Protein AF-A0A914WBQ2-F1 (afdb_monomer)

Organism: NCBI:txid2011161

Radius of gyration: 19.68 Å; Cα contacts (8 Å, |Δi|>4): 54; chains: 1; bounding box: 52×45×44 Å

Mean predicted aligned error: 9.47 Å

Sequence (102 aa):
MASSDGGRTKPAAPLLNTRQRDLLRKSWQHSYSLGSDSVGARIFKKIFITEPAVARIFGLDRVDVKDLAFNRRFRLHAESFTKALVFIINNVQNREKISQVE

Structure (mmCIF, N/CA/C/O backbone):
data_AF-A0A914WBQ2-F1
#
_entry.id   AF-A0A914WBQ2-F1
#
loop_
_atom_site.group_PDB
_atom_site.id
_atom_site.type_symbol
_atom_site.label_atom_id
_atom_site.label_alt_id
_atom_site.label_comp_id
_atom_site.label_asym_id
_atom_site.label_entity_id
_atom_site.label_seq_id
_atom_site.pdbx_PDB_ins_code
_atom_site.Cartn_x
_atom_site.Cartn_y
_atom_site.Cartn_z
_atom_site.occupancy
_atom_site.B_iso_or_equiv
_atom_site.auth_seq_id
_atom_site.auth_comp_id
_atom_site.auth_asym_id
_atom_site.auth_atom_id
_atom_site.pdbx_PDB_model_num
ATOM 1 N N . MET A 1 1 ? -38.390 -34.276 27.372 1.00 39.56 1 MET A N 1
ATOM 2 C CA . MET A 1 1 ? -37.994 -32.852 27.412 1.00 39.56 1 MET A CA 1
ATOM 3 C C . MET A 1 1 ? -36.477 -32.799 27.334 1.00 39.56 1 MET A C 1
ATOM 5 O O . MET A 1 1 ? -35.828 -33.087 28.326 1.00 39.56 1 MET A O 1
ATOM 9 N N . ALA A 1 2 ? -35.915 -32.568 26.146 1.00 41.16 2 ALA A N 1
ATOM 10 C CA . ALA A 1 2 ? -34.471 -32.424 25.969 1.00 41.16 2 ALA A CA 1
ATOM 11 C C . ALA A 1 2 ? -34.146 -30.927 25.969 1.00 41.16 2 ALA A C 1
ATOM 13 O O . ALA A 1 2 ? -34.539 -30.205 25.054 1.00 41.16 2 ALA A O 1
ATOM 14 N N . SER A 1 3 ? -33.499 -30.459 27.033 1.00 43.97 3 SER A N 1
ATOM 15 C CA . SER A 1 3 ? -32.996 -29.093 2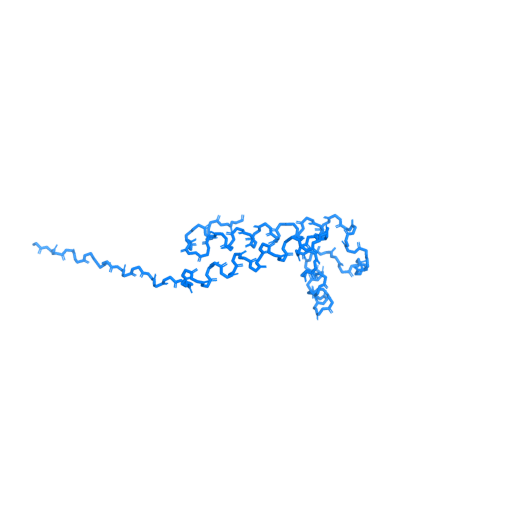7.124 1.00 43.97 3 SER A CA 1
ATOM 16 C C . SER A 1 3 ? -31.828 -28.941 26.156 1.00 43.97 3 SER A C 1
ATOM 18 O O . SER A 1 3 ? -30.760 -29.510 26.366 1.00 43.97 3 SER A O 1
ATOM 20 N N . SER A 1 4 ? -32.056 -28.203 25.072 1.00 48.59 4 SER A N 1
ATOM 21 C CA . SER A 1 4 ? -31.010 -27.771 24.151 1.00 48.59 4 SER A CA 1
ATOM 22 C C . SER A 1 4 ? -30.195 -26.680 24.840 1.00 48.59 4 SER A C 1
ATOM 24 O O . SER A 1 4 ? -30.622 -25.527 24.903 1.00 48.59 4 SER A O 1
ATOM 26 N N . ASP A 1 5 ? -29.042 -27.055 25.389 1.00 50.12 5 ASP A N 1
ATOM 27 C CA . ASP A 1 5 ? -28.058 -26.119 25.922 1.00 50.12 5 ASP A CA 1
ATOM 28 C C . ASP A 1 5 ? -27.421 -25.360 24.751 1.00 50.12 5 ASP A C 1
ATOM 30 O O . ASP A 1 5 ? -26.524 -25.839 24.054 1.00 50.12 5 ASP A O 1
ATOM 34 N N . GLY A 1 6 ? -27.984 -24.189 24.456 1.00 52.19 6 GLY A N 1
ATOM 35 C CA . GLY A 1 6 ? -27.447 -23.248 23.488 1.00 52.19 6 GLY A CA 1
ATOM 36 C C . GLY A 1 6 ? -26.145 -22.669 24.023 1.00 52.19 6 GLY A C 1
ATOM 37 O O . GLY A 1 6 ? -26.150 -21.614 24.659 1.00 52.19 6 GLY A O 1
ATOM 38 N N . GLY A 1 7 ? -25.035 -23.357 23.754 1.00 47.72 7 GLY A N 1
ATOM 39 C CA . GLY A 1 7 ? -23.687 -22.899 24.062 1.00 47.72 7 GLY A CA 1
ATOM 40 C C . GLY A 1 7 ? -23.415 -21.539 23.422 1.00 47.72 7 GLY A C 1
ATOM 41 O O . GLY A 1 7 ? -22.988 -21.449 22.274 1.00 47.72 7 GLY A O 1
ATOM 42 N N . ARG A 1 8 ? -23.657 -20.459 24.173 1.00 54.91 8 ARG A N 1
ATOM 43 C CA . ARG A 1 8 ? -23.198 -19.108 23.839 1.00 54.91 8 ARG A CA 1
ATOM 44 C C . ARG A 1 8 ? -21.674 -19.131 23.819 1.00 54.91 8 ARG A C 1
ATOM 46 O O . ARG A 1 8 ? -21.027 -19.003 24.857 1.00 54.91 8 ARG A O 1
ATOM 53 N N . THR A 1 9 ? -21.092 -19.278 22.635 1.00 57.94 9 THR A N 1
ATOM 54 C CA . THR A 1 9 ? -19.672 -19.012 22.411 1.00 57.94 9 THR A CA 1
ATOM 55 C C . THR A 1 9 ? -19.385 -17.586 22.871 1.00 57.94 9 THR A C 1
ATOM 57 O O . THR A 1 9 ? -19.954 -16.634 22.331 1.00 57.94 9 THR A O 1
ATOM 60 N N . LYS A 1 10 ? -18.548 -17.429 23.907 1.00 57.91 10 LYS A N 1
ATOM 61 C CA . LYS A 1 10 ? -18.090 -16.110 24.365 1.00 57.91 10 LYS A CA 1
ATOM 62 C C . LYS A 1 10 ? -17.551 -15.335 23.156 1.00 57.91 10 LYS A C 1
ATOM 64 O O . LYS A 1 10 ? -16.737 -15.901 22.423 1.00 57.91 10 LYS A O 1
ATOM 69 N N . PRO A 1 11 ? -17.964 -14.073 22.939 1.00 61.84 11 PRO A N 1
ATOM 70 C CA . PRO A 1 11 ? -17.390 -13.270 21.872 1.00 61.84 11 PRO A CA 1
ATOM 71 C C . PRO A 1 11 ? -15.880 -13.192 22.093 1.00 61.84 11 PRO A C 1
ATOM 73 O O . PRO A 1 11 ? -15.421 -12.898 23.201 1.00 61.84 11 PRO A O 1
ATOM 76 N N . ALA A 1 12 ? -15.116 -13.537 21.056 1.00 68.62 12 ALA A N 1
ATOM 77 C CA . ALA A 1 12 ? -13.664 -13.522 21.110 1.00 68.62 12 ALA A CA 1
ATOM 78 C C . ALA A 1 12 ? -13.183 -12.145 21.580 1.00 68.62 12 ALA A C 1
ATOM 80 O O . ALA A 1 12 ? -13.719 -11.115 21.162 1.00 68.62 12 ALA A O 1
ATOM 81 N N . ALA A 1 13 ? -12.177 -12.131 22.458 1.00 71.50 13 ALA A N 1
ATOM 82 C CA . ALA A 1 13 ? -11.600 -10.883 22.929 1.00 71.50 13 ALA A CA 1
ATOM 83 C C . ALA A 1 13 ? -11.163 -10.020 21.726 1.00 71.50 13 ALA A C 1
ATOM 85 O O . ALA A 1 13 ? -10.636 -10.557 20.742 1.00 71.50 13 ALA A O 1
ATOM 86 N N . PRO A 1 14 ? -11.392 -8.697 21.777 1.00 73.06 14 PRO A N 1
ATOM 87 C CA . PRO A 1 14 ? -11.037 -7.809 20.681 1.00 73.06 14 PRO A CA 1
ATOM 88 C C . PRO A 1 14 ? -9.538 -7.908 20.383 1.00 73.06 14 PRO A C 1
ATOM 90 O O . PRO A 1 14 ? -8.714 -7.855 21.293 1.00 73.06 14 PRO A O 1
ATOM 93 N N . LEU A 1 15 ? -9.187 -8.026 19.096 1.00 79.75 15 LEU A N 1
ATOM 94 C CA . LEU A 1 15 ? -7.799 -8.210 18.642 1.00 79.75 15 LEU A CA 1
ATOM 95 C C . LEU A 1 15 ? -6.884 -7.060 19.094 1.00 79.75 15 LEU A C 1
ATOM 97 O O . LEU A 1 15 ? -5.711 -7.267 19.378 1.00 79.75 15 LEU A O 1
ATOM 101 N N . LEU A 1 16 ? -7.441 -5.848 19.148 1.00 86.69 16 LEU A N 1
ATOM 102 C CA . LEU A 1 16 ? -6.773 -4.631 19.606 1.00 86.69 16 LEU A CA 1
ATOM 103 C C . LEU A 1 16 ? -7.670 -3.886 20.597 1.00 86.69 16 LEU A C 1
ATOM 105 O O . LEU A 1 16 ? -8.877 -3.754 20.369 1.00 86.69 16 LEU A O 1
ATOM 109 N N . ASN A 1 17 ? -7.087 -3.313 21.646 1.00 89.50 17 ASN A N 1
ATOM 110 C CA . ASN A 1 17 ? -7.810 -2.383 22.512 1.00 89.50 17 ASN A CA 1
ATOM 111 C C . ASN A 1 17 ? -8.022 -1.016 21.822 1.00 89.50 17 ASN A C 1
ATOM 113 O O . ASN A 1 17 ? -7.471 -0.735 20.752 1.00 89.50 17 ASN A O 1
ATOM 117 N N . THR A 1 18 ? -8.839 -0.148 22.427 1.00 87.75 18 THR A N 1
ATOM 118 C CA . THR A 1 18 ? -9.180 1.173 21.866 1.00 87.75 18 THR A CA 1
ATOM 119 C C . THR A 1 18 ? -7.939 2.028 21.601 1.00 87.75 18 THR A C 1
ATOM 121 O O . THR A 1 18 ? -7.791 2.570 20.509 1.00 87.75 18 THR A O 1
ATOM 124 N N . ARG A 1 19 ? -6.993 2.071 22.550 1.00 91.38 19 ARG A N 1
ATOM 125 C CA . ARG A 1 19 ? -5.756 2.856 22.422 1.00 91.38 19 ARG A CA 1
ATOM 126 C C . ARG A 1 19 ? -4.889 2.377 21.257 1.00 91.38 19 ARG A C 1
ATOM 128 O O . ARG A 1 19 ? -4.377 3.197 20.501 1.00 91.38 19 ARG A O 1
ATOM 135 N N . GLN A 1 20 ? -4.732 1.064 21.096 1.00 91.50 20 GLN A N 1
ATOM 136 C CA . GLN A 1 20 ? -3.971 0.468 19.995 1.00 91.50 20 GLN A CA 1
ATOM 137 C C . GLN A 1 20 ? -4.604 0.782 18.638 1.00 91.50 20 GLN A C 1
ATOM 139 O O . GLN A 1 20 ? -3.896 1.085 17.682 1.00 91.50 20 GLN A O 1
ATOM 144 N N . ARG A 1 21 ? -5.937 0.764 18.559 1.00 88.62 21 ARG A N 1
ATOM 145 C CA . ARG A 1 21 ? -6.679 1.107 17.341 1.00 88.62 21 ARG A CA 1
ATOM 146 C C . ARG A 1 21 ? -6.511 2.571 16.962 1.00 88.62 21 ARG A C 1
ATOM 148 O O . ARG A 1 21 ? -6.275 2.882 15.797 1.00 88.62 21 ARG A O 1
ATOM 155 N N . ASP A 1 22 ? -6.609 3.460 17.943 1.00 89.81 22 ASP A N 1
ATOM 156 C CA . ASP A 1 22 ? -6.399 4.886 17.718 1.00 89.81 22 ASP A CA 1
ATOM 157 C C . ASP A 1 22 ? -4.975 5.179 17.266 1.00 89.81 22 ASP A C 1
ATOM 159 O O . ASP A 1 22 ? -4.784 5.968 16.341 1.00 89.81 22 ASP A O 1
ATOM 163 N N . LEU A 1 23 ? -3.990 4.512 17.870 1.00 92.56 23 LEU A N 1
ATOM 164 C CA . LEU A 1 23 ? -2.598 4.622 17.458 1.00 92.56 23 LEU A CA 1
ATOM 165 C C . LEU A 1 23 ? -2.409 4.122 16.021 1.00 92.56 23 LEU A C 1
ATOM 167 O O . LEU A 1 23 ? -1.881 4.864 15.201 1.00 92.56 23 LEU A O 1
ATOM 171 N N . LEU A 1 24 ? -2.928 2.936 15.684 1.00 90.94 24 LEU A N 1
ATOM 172 C CA . LEU A 1 24 ? -2.856 2.375 14.331 1.00 90.94 24 LEU A CA 1
ATOM 173 C C . LEU A 1 24 ? -3.453 3.328 13.286 1.00 90.94 24 LEU A C 1
ATOM 175 O O . LEU A 1 24 ? -2.817 3.622 12.274 1.00 90.94 24 LEU A O 1
ATOM 179 N N . ARG A 1 25 ? -4.653 3.858 13.552 1.00 88.12 25 ARG A N 1
ATOM 180 C CA . ARG A 1 25 ? -5.339 4.800 12.660 1.00 88.12 25 ARG A CA 1
ATOM 181 C C . ARG A 1 25 ? -4.544 6.091 12.475 1.00 88.12 25 ARG A C 1
ATOM 183 O O . ARG A 1 25 ? -4.364 6.525 11.341 1.00 88.12 25 ARG A O 1
ATOM 190 N N . LYS A 1 26 ? -4.048 6.689 13.563 1.00 89.88 26 LYS A N 1
ATOM 191 C CA . LYS A 1 26 ? -3.261 7.932 13.512 1.00 89.88 26 LYS A CA 1
ATOM 192 C C . LYS A 1 26 ? -1.935 7.732 12.777 1.00 89.88 26 LYS A C 1
ATOM 194 O O . LYS A 1 26 ? -1.595 8.534 11.913 1.00 89.88 26 LYS A O 1
ATOM 199 N N . SER A 1 27 ? -1.218 6.645 13.064 1.00 89.06 27 SER A N 1
ATOM 200 C CA . SER A 1 27 ? 0.034 6.296 12.381 1.00 89.06 27 SER A CA 1
ATOM 201 C C . SER A 1 27 ? -0.179 6.074 10.884 1.00 89.06 27 SER A C 1
ATOM 203 O O . SER A 1 27 ? 0.627 6.529 10.068 1.00 89.06 27 SER A O 1
ATOM 205 N N . TRP A 1 28 ? -1.284 5.424 10.510 1.00 86.31 28 TRP A N 1
ATOM 206 C CA . TRP A 1 28 ? -1.636 5.221 9.110 1.00 86.31 28 TRP A CA 1
ATOM 207 C C . TRP A 1 28 ? -1.993 6.529 8.400 1.00 86.31 28 TRP A C 1
ATOM 209 O O . TRP A 1 28 ? -1.448 6.812 7.336 1.00 86.31 28 TRP A O 1
ATOM 219 N N . GLN A 1 29 ? -2.841 7.364 9.007 1.00 85.00 29 GLN A N 1
ATOM 220 C CA . GLN A 1 29 ? -3.196 8.681 8.466 1.00 85.00 29 GLN A CA 1
ATOM 221 C C . GLN A 1 29 ? -1.962 9.562 8.258 1.00 85.00 29 GLN A C 1
ATOM 223 O O . GLN A 1 29 ? -1.813 10.166 7.199 1.00 85.00 29 GLN A O 1
ATOM 228 N N . HIS A 1 30 ? -1.046 9.577 9.228 1.00 84.31 30 HIS A N 1
ATOM 229 C CA . HIS A 1 30 ? 0.208 10.313 9.109 1.00 84.31 30 HIS A CA 1
ATOM 230 C C . HIS A 1 30 ? 1.059 9.791 7.941 1.00 84.31 30 HIS A C 1
ATOM 232 O O . HIS A 1 30 ? 1.512 10.571 7.106 1.00 84.31 30 HIS A O 1
ATOM 238 N N . SER A 1 31 ? 1.190 8.468 7.812 1.00 77.94 31 SER A N 1
ATOM 239 C CA . SER A 1 31 ? 1.921 7.835 6.706 1.00 77.94 31 SER A CA 1
ATOM 240 C C . SER A 1 31 ? 1.314 8.155 5.338 1.00 77.94 31 SER A C 1
ATOM 242 O O . SER A 1 31 ? 2.049 8.332 4.369 1.00 77.94 31 SER A O 1
ATOM 244 N N . TYR A 1 32 ? -0.015 8.260 5.267 1.00 75.44 32 TYR A N 1
ATOM 245 C CA . TYR A 1 32 ? -0.751 8.607 4.053 1.00 75.44 32 TYR A CA 1
ATOM 246 C C . TYR A 1 32 ? -0.605 10.092 3.680 1.00 75.44 32 TYR A C 1
ATOM 248 O O . TYR A 1 32 ? -0.525 10.421 2.503 1.00 75.44 32 TYR A O 1
ATOM 256 N N . SER A 1 33 ? -0.518 10.991 4.668 1.00 73.81 33 SER A N 1
ATOM 257 C CA . SER A 1 33 ? -0.347 12.437 4.438 1.00 73.81 33 SER A CA 1
ATOM 258 C C . SER A 1 33 ? 1.046 12.854 3.942 1.00 73.81 33 SER A C 1
ATOM 260 O O . SER A 1 33 ? 1.213 13.976 3.478 1.00 73.81 33 SER A O 1
ATOM 262 N N . LEU A 1 34 ? 2.047 11.971 4.031 1.00 63.97 34 LEU A N 1
ATOM 263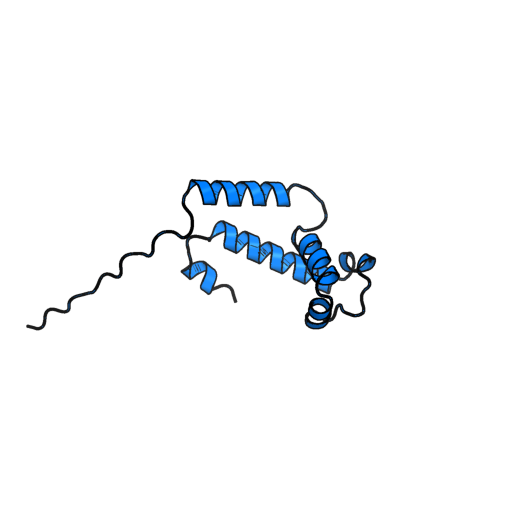 C CA . LEU A 1 34 ? 3.464 12.293 3.817 1.00 63.97 34 LEU A CA 1
ATOM 264 C C . LEU A 1 34 ? 3.959 12.215 2.353 1.00 63.97 34 LEU A C 1
ATOM 266 O O . LEU A 1 34 ? 5.172 12.240 2.144 1.00 63.97 34 LEU A O 1
ATOM 270 N N . GLY A 1 35 ? 3.099 12.144 1.326 1.00 57.31 35 GLY A N 1
ATOM 271 C CA . GLY A 1 35 ? 3.573 12.401 -0.048 1.00 57.31 35 GLY A CA 1
ATOM 272 C C . GLY A 1 35 ? 2.767 11.844 -1.225 1.00 57.31 35 GLY A C 1
ATOM 273 O O . GLY A 1 35 ? 1.818 11.085 -1.059 1.00 57.31 35 GLY A O 1
ATOM 274 N N . SER A 1 36 ? 3.206 12.253 -2.425 1.00 49.53 36 SER A N 1
ATOM 275 C CA . SER A 1 36 ? 2.590 12.055 -3.752 1.00 49.53 36 SER A CA 1
ATOM 276 C C . SER A 1 36 ? 2.650 10.628 -4.306 1.00 49.53 36 SER A C 1
ATOM 278 O O . SER A 1 36 ? 1.828 10.262 -5.144 1.00 49.53 36 SER A O 1
ATOM 280 N N . ASP A 1 37 ? 3.607 9.822 -3.844 1.00 60.41 37 ASP A N 1
ATOM 281 C CA . ASP A 1 37 ? 3.689 8.395 -4.154 1.00 60.41 37 ASP A CA 1
ATOM 282 C C . ASP A 1 37 ? 2.810 7.623 -3.167 1.00 60.41 37 ASP A C 1
ATOM 284 O O . ASP A 1 37 ? 2.994 7.730 -1.952 1.00 60.41 37 ASP A O 1
ATOM 288 N N . SER A 1 38 ? 1.882 6.803 -3.675 1.00 70.12 38 SER A N 1
ATOM 289 C CA . SER A 1 38 ? 1.049 5.957 -2.812 1.00 70.12 38 SER A CA 1
ATOM 290 C C . SER A 1 38 ? 1.925 5.152 -1.841 1.00 70.12 38 SER A C 1
ATOM 292 O O . SER A 1 38 ? 2.959 4.596 -2.220 1.00 70.12 38 SER A O 1
ATOM 294 N N . VAL A 1 39 ? 1.526 5.067 -0.567 1.00 80.00 39 VAL A N 1
ATOM 295 C CA . VAL A 1 39 ? 2.237 4.260 0.446 1.00 80.00 39 VAL A CA 1
ATOM 296 C C . VAL A 1 39 ? 2.457 2.825 -0.057 1.00 80.00 39 VAL A C 1
ATOM 298 O O . VAL A 1 39 ? 3.534 2.261 0.143 1.00 80.00 39 VAL A O 1
ATOM 301 N N . GLY A 1 40 ? 1.493 2.273 -0.805 1.00 80.00 40 GLY A N 1
ATOM 302 C CA . GLY A 1 40 ? 1.632 1.002 -1.512 1.00 80.00 40 GLY A CA 1
ATOM 303 C C . GLY A 1 40 ? 2.825 0.958 -2.467 1.00 80.00 40 GLY A C 1
ATOM 304 O O . GLY A 1 40 ? 3.594 0.006 -2.411 1.00 80.00 40 GLY A O 1
ATOM 305 N N . ALA A 1 41 ? 3.063 1.990 -3.281 1.00 82.62 41 ALA A N 1
ATOM 306 C CA . ALA A 1 41 ? 4.206 2.027 -4.195 1.00 82.62 41 ALA A CA 1
ATOM 307 C C . ALA A 1 41 ? 5.545 1.957 -3.445 1.00 82.62 41 ALA A C 1
ATOM 309 O O . ALA A 1 41 ? 6.464 1.258 -3.869 1.00 82.62 41 ALA A O 1
ATOM 310 N N . ARG A 1 42 ? 5.658 2.632 -2.295 1.00 85.31 42 ARG A N 1
ATOM 311 C CA . ARG A 1 42 ? 6.866 2.568 -1.454 1.00 85.31 42 ARG A CA 1
ATOM 312 C C . ARG A 1 42 ? 7.074 1.174 -0.863 1.00 85.31 42 ARG A C 1
ATOM 314 O O . ARG A 1 42 ? 8.208 0.701 -0.818 1.00 85.31 42 ARG A O 1
ATOM 321 N N . ILE A 1 43 ? 5.995 0.524 -0.427 1.00 86.12 43 ILE A N 1
ATOM 322 C CA . ILE A 1 43 ? 6.029 -0.842 0.1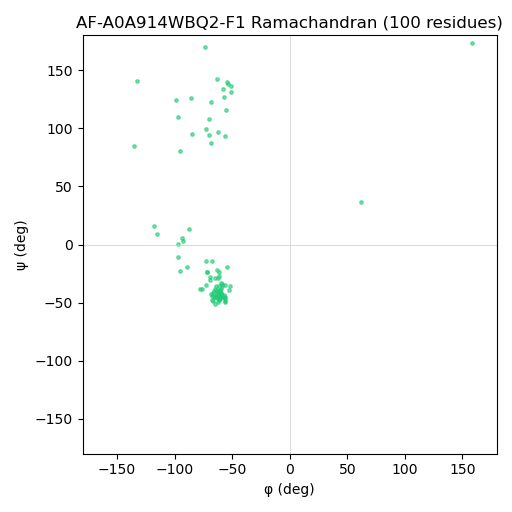08 1.00 86.12 43 ILE A CA 1
ATOM 323 C C . ILE A 1 43 ? 6.444 -1.828 -0.987 1.00 86.12 43 ILE A C 1
ATOM 325 O O . ILE A 1 43 ? 7.414 -2.556 -0.805 1.00 86.12 43 ILE A O 1
ATOM 329 N N . PHE A 1 44 ? 5.787 -1.796 -2.148 1.00 85.31 44 PHE A N 1
ATOM 330 C CA . PHE A 1 44 ? 6.112 -2.683 -3.264 1.00 85.31 44 PHE A CA 1
ATOM 331 C C . PHE A 1 44 ? 7.538 -2.482 -3.784 1.00 85.31 44 PHE A C 1
ATOM 333 O O . PHE A 1 44 ? 8.224 -3.470 -4.021 1.00 85.31 44 PHE A O 1
ATOM 340 N N . LYS A 1 45 ? 8.028 -1.235 -3.891 1.00 85.56 45 LYS A N 1
ATOM 341 C CA . LYS A 1 45 ? 9.438 -0.967 -4.240 1.00 85.56 45 LYS A CA 1
ATOM 342 C C . LYS A 1 45 ? 10.391 -1.668 -3.268 1.00 85.56 45 LYS A C 1
ATOM 344 O O . LYS A 1 45 ? 11.317 -2.336 -3.710 1.00 85.56 45 LYS A O 1
ATOM 349 N N . LYS A 1 46 ? 10.152 -1.561 -1.954 1.00 88.00 46 LYS A N 1
ATOM 350 C CA . LYS A 1 46 ? 10.973 -2.252 -0.945 1.00 88.00 46 LYS A CA 1
ATOM 351 C C . LYS A 1 46 ? 10.893 -3.772 -1.080 1.00 88.00 46 LYS A C 1
ATOM 353 O O . LYS A 1 46 ? 11.931 -4.418 -1.057 1.00 88.00 46 LYS A O 1
ATOM 358 N N . ILE A 1 47 ? 9.693 -4.325 -1.271 1.00 88.19 47 ILE A N 1
ATOM 359 C CA . ILE A 1 47 ? 9.503 -5.770 -1.460 1.00 88.19 47 ILE A CA 1
ATOM 360 C C . ILE A 1 47 ? 10.264 -6.255 -2.693 1.00 88.19 47 ILE A C 1
ATOM 362 O O . ILE A 1 47 ? 10.960 -7.250 -2.595 1.00 88.19 47 ILE A O 1
ATOM 366 N N . PHE A 1 48 ? 10.189 -5.554 -3.825 1.00 87.19 48 PHE A N 1
ATOM 367 C CA . PHE A 1 48 ? 10.857 -5.990 -5.057 1.00 87.19 48 PHE A CA 1
ATOM 368 C C . PHE A 1 48 ? 12.382 -5.894 -4.973 1.00 87.19 48 PHE A C 1
ATOM 370 O O . PHE A 1 48 ? 13.069 -6.699 -5.590 1.00 87.19 48 PHE A O 1
ATOM 377 N N . ILE A 1 49 ? 12.912 -4.934 -4.205 1.00 86.00 49 ILE A N 1
ATOM 378 C CA . ILE A 1 49 ? 14.353 -4.838 -3.930 1.00 86.00 49 ILE A CA 1
ATOM 379 C C . ILE A 1 49 ? 14.812 -6.007 -3.048 1.00 86.00 49 ILE A C 1
ATOM 381 O O . ILE A 1 49 ? 15.874 -6.571 -3.290 1.00 86.00 49 ILE A O 1
ATOM 385 N N . THR A 1 50 ? 14.037 -6.359 -2.018 1.00 89.94 50 THR A N 1
ATOM 386 C CA . THR A 1 50 ? 14.398 -7.425 -1.071 1.00 89.94 50 THR A CA 1
ATOM 387 C C . THR A 1 50 ? 14.145 -8.824 -1.630 1.00 89.94 50 THR A C 1
ATOM 389 O O . THR A 1 50 ? 14.946 -9.719 -1.398 1.00 89.94 50 THR A O 1
ATOM 392 N N . GLU A 1 51 ? 13.053 -9.006 -2.367 1.00 90.19 51 GLU A N 1
ATOM 393 C CA . GLU A 1 51 ? 12.619 -10.275 -2.944 1.00 90.19 51 GLU A CA 1
ATOM 394 C C . GLU A 1 51 ? 12.181 -10.076 -4.410 1.00 90.19 51 GLU A C 1
ATOM 396 O O . GLU A 1 51 ? 10.992 -9.894 -4.711 1.00 90.19 51 GLU A O 1
ATOM 401 N N . PRO A 1 52 ? 13.133 -10.111 -5.361 1.00 86.00 52 PRO A N 1
ATOM 402 C CA . PRO A 1 52 ? 12.846 -9.918 -6.781 1.00 86.00 52 PRO A CA 1
ATOM 403 C C . PRO A 1 52 ? 11.901 -10.970 -7.373 1.00 86.00 52 PRO A C 1
ATOM 405 O O . PRO A 1 52 ? 11.219 -10.689 -8.362 1.00 86.00 52 PRO A O 1
ATOM 408 N N . ALA A 1 53 ? 11.801 -12.171 -6.785 1.00 88.88 53 ALA A N 1
ATOM 409 C CA . ALA A 1 53 ? 10.881 -13.198 -7.274 1.00 88.88 53 ALA A CA 1
ATOM 410 C C . ALA A 1 53 ? 9.414 -12.744 -7.197 1.00 88.88 53 ALA A C 1
ATOM 412 O O . ALA A 1 53 ? 8.607 -13.126 -8.046 1.00 88.88 53 ALA A O 1
ATOM 413 N N . VAL A 1 54 ? 9.073 -11.865 -6.248 1.00 87.44 54 VAL A N 1
ATOM 414 C CA . VAL A 1 54 ? 7.725 -11.292 -6.140 1.00 87.44 54 VAL A CA 1
ATOM 415 C C . VAL A 1 54 ? 7.391 -10.444 -7.370 1.00 87.44 54 VAL A C 1
ATOM 417 O O . VAL A 1 54 ? 6.261 -10.499 -7.851 1.00 87.44 54 VAL A O 1
ATOM 420 N N . ALA A 1 55 ? 8.358 -9.729 -7.957 1.00 85.88 55 ALA A N 1
ATOM 421 C CA . ALA A 1 55 ? 8.122 -8.961 -9.182 1.00 85.88 55 ALA A CA 1
ATOM 422 C C . ALA A 1 55 ? 7.667 -9.863 -10.343 1.00 85.88 55 ALA A C 1
ATOM 424 O O . ALA A 1 55 ? 6.821 -9.459 -11.142 1.00 85.88 55 ALA A O 1
ATOM 425 N N . ARG A 1 56 ? 8.148 -11.114 -10.396 1.00 88.69 56 ARG A N 1
ATOM 426 C CA . ARG A 1 56 ? 7.729 -12.108 -11.395 1.00 88.69 56 ARG A CA 1
ATOM 427 C C . ARG A 1 56 ? 6.259 -12.499 -11.249 1.00 88.69 56 ARG A C 1
ATOM 429 O O . ARG A 1 56 ? 5.578 -12.622 -12.260 1.00 88.69 56 ARG A O 1
ATOM 436 N N . ILE A 1 57 ? 5.757 -12.625 -10.018 1.00 88.19 57 ILE A N 1
ATOM 437 C CA . ILE A 1 57 ? 4.343 -12.944 -9.735 1.00 88.19 57 ILE A CA 1
ATOM 438 C C . ILE A 1 57 ? 3.418 -11.881 -10.345 1.00 88.19 57 ILE A C 1
ATOM 440 O O . ILE A 1 57 ? 2.356 -12.201 -10.871 1.00 88.19 57 ILE A O 1
ATOM 444 N N . PHE A 1 58 ? 3.853 -10.620 -10.337 1.00 84.50 58 PHE A N 1
ATOM 445 C CA . PHE A 1 58 ? 3.103 -9.494 -10.897 1.00 84.50 58 PHE A CA 1
ATOM 446 C C . PHE A 1 58 ? 3.454 -9.176 -12.363 1.00 84.50 58 PHE A C 1
ATOM 448 O O . PHE A 1 58 ? 2.938 -8.205 -12.921 1.00 84.50 58 PHE A O 1
ATOM 455 N N . GLY A 1 59 ? 4.326 -9.964 -13.006 1.00 86.69 59 GLY A N 1
ATOM 456 C CA . GLY A 1 59 ? 4.791 -9.717 -14.377 1.00 86.69 59 GLY A CA 1
ATOM 457 C C . GLY A 1 59 ? 5.539 -8.387 -14.538 1.00 86.69 59 GLY A C 1
ATOM 458 O O . GLY A 1 59 ? 5.356 -7.687 -15.538 1.00 86.69 59 GLY A O 1
ATOM 459 N N . LEU A 1 60 ? 6.310 -8.007 -13.516 1.00 86.69 60 LEU A N 1
ATOM 460 C CA . LEU A 1 60 ? 7.106 -6.777 -13.418 1.00 86.69 60 LEU A CA 1
ATOM 461 C C . LEU A 1 60 ? 8.617 -7.061 -13.353 1.00 86.69 60 LEU A C 1
ATOM 463 O O . LEU A 1 60 ? 9.403 -6.148 -13.136 1.00 86.69 60 LEU A O 1
ATOM 467 N N . ASP A 1 61 ? 9.029 -8.307 -13.574 1.00 84.25 61 ASP A N 1
ATOM 468 C CA . ASP A 1 61 ? 10.418 -8.784 -13.548 1.00 84.25 61 ASP A CA 1
ATOM 469 C C . ASP A 1 61 ? 11.321 -8.143 -14.613 1.00 84.25 61 ASP A C 1
ATOM 471 O O . ASP A 1 61 ? 12.537 -8.106 -14.453 1.00 84.25 61 ASP A O 1
ATOM 475 N N . ARG A 1 62 ? 10.731 -7.616 -15.691 1.00 85.94 62 ARG A N 1
ATOM 476 C CA . ARG A 1 62 ? 11.448 -6.912 -16.770 1.00 85.94 62 ARG A CA 1
ATOM 477 C C . ARG A 1 62 ? 11.436 -5.389 -16.635 1.00 85.94 62 ARG A C 1
ATOM 479 O O . ARG A 1 62 ? 11.932 -4.702 -17.524 1.00 85.94 62 ARG A O 1
ATOM 486 N N . VAL A 1 63 ? 10.818 -4.852 -15.584 1.00 84.06 63 VAL A N 1
ATOM 487 C CA . VAL A 1 63 ? 10.703 -3.407 -15.361 1.00 84.06 63 VAL A CA 1
ATOM 488 C C . VAL A 1 63 ? 11.780 -2.985 -14.373 1.00 84.06 63 VAL A C 1
ATOM 490 O O . VAL A 1 63 ? 11.846 -3.515 -13.267 1.00 84.06 63 VAL A O 1
ATOM 493 N N . ASP A 1 64 ? 12.606 -2.015 -14.758 1.00 85.12 64 ASP A N 1
ATOM 494 C CA . ASP A 1 64 ? 13.601 -1.448 -13.850 1.00 85.12 64 ASP A CA 1
ATOM 495 C C . ASP A 1 64 ? 12.899 -0.761 -12.663 1.00 85.12 64 ASP A C 1
ATOM 497 O O . ASP A 1 64 ? 11.851 -0.123 -12.808 1.00 85.12 64 ASP A O 1
ATOM 501 N N . VAL A 1 65 ? 13.480 -0.873 -11.469 1.00 81.44 65 VAL A N 1
ATOM 502 C CA . VAL A 1 65 ? 12.933 -0.335 -10.217 1.00 81.44 65 VAL A CA 1
ATOM 503 C C . VAL A 1 65 ? 12.673 1.169 -10.318 1.00 81.44 65 VAL A C 1
ATOM 505 O O . VAL A 1 65 ? 11.680 1.665 -9.773 1.00 81.44 65 VAL A O 1
ATOM 508 N N . LYS A 1 66 ? 13.529 1.891 -11.051 1.00 83.25 66 LYS A N 1
ATOM 509 C CA . LYS A 1 66 ? 13.376 3.333 -11.303 1.00 83.25 66 LYS A CA 1
ATOM 510 C C . LYS A 1 66 ? 12.125 3.664 -12.129 1.00 83.25 66 LYS A C 1
ATOM 512 O O . LYS A 1 66 ? 11.518 4.711 -11.918 1.00 83.25 66 LYS A O 1
ATOM 517 N N . ASP A 1 67 ? 11.693 2.735 -12.980 1.00 86.44 67 ASP A N 1
ATOM 518 C CA . ASP A 1 67 ? 10.579 2.910 -13.914 1.00 86.44 67 ASP A CA 1
ATOM 519 C C . ASP A 1 67 ? 9.253 2.338 -13.382 1.00 86.44 67 ASP A C 1
ATOM 521 O O . ASP A 1 67 ? 8.180 2.625 -13.923 1.00 86.44 67 ASP A O 1
ATOM 525 N N . LEU A 1 68 ? 9.285 1.577 -12.278 1.00 84.56 68 LEU A N 1
ATOM 526 C CA . LEU A 1 68 ? 8.098 0.967 -11.662 1.00 84.56 68 LEU A CA 1
ATOM 527 C C . LEU A 1 68 ? 6.984 1.980 -11.379 1.00 84.56 68 LEU A C 1
ATOM 529 O O . LEU A 1 68 ? 5.815 1.681 -11.607 1.00 84.56 68 LEU A O 1
ATOM 533 N N . ALA A 1 69 ? 7.329 3.190 -10.931 1.00 82.00 69 AL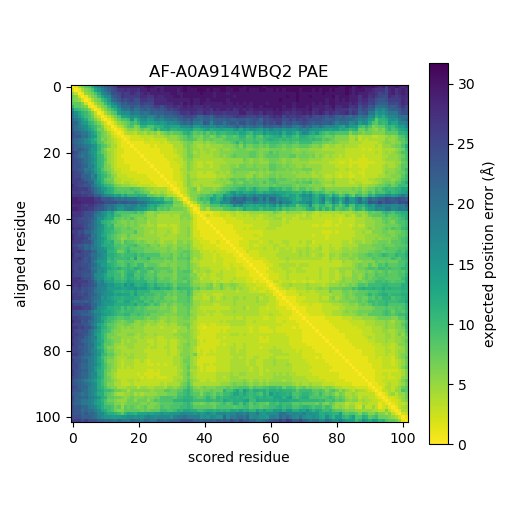A A N 1
ATOM 534 C CA . ALA A 1 69 ? 6.345 4.233 -10.625 1.00 82.00 69 ALA A CA 1
ATOM 535 C C . ALA A 1 69 ? 5.516 4.662 -11.854 1.00 82.00 69 ALA A C 1
ATOM 537 O O . ALA A 1 69 ? 4.361 5.080 -11.722 1.00 82.00 69 ALA A O 1
ATOM 538 N N . PHE A 1 70 ? 6.074 4.523 -13.059 1.00 84.69 70 PHE A N 1
ATOM 539 C CA . PHE A 1 70 ? 5.394 4.846 -14.312 1.00 84.69 70 PHE A CA 1
ATOM 540 C C . PHE A 1 70 ? 4.619 3.654 -14.880 1.00 84.69 70 PHE A C 1
ATOM 542 O O . PHE A 1 70 ? 3.689 3.839 -15.669 1.00 84.69 70 PHE A O 1
ATOM 549 N N . ASN A 1 71 ? 4.942 2.434 -14.446 1.00 88.25 71 ASN A N 1
ATOM 550 C CA . ASN A 1 71 ? 4.267 1.231 -14.899 1.00 88.25 71 ASN A CA 1
ATOM 551 C C . ASN A 1 71 ? 2.811 1.182 -14.398 1.00 88.25 71 ASN 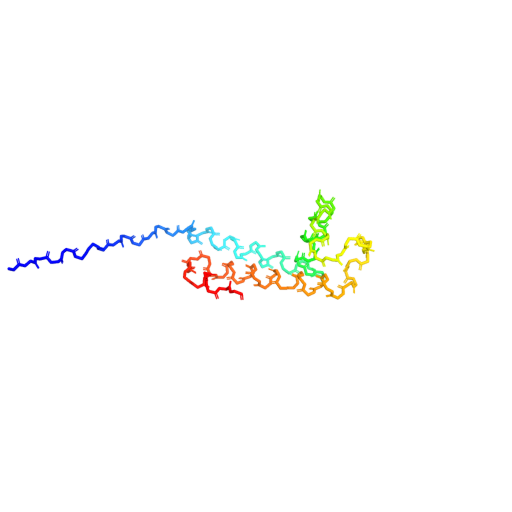A C 1
ATOM 553 O O . ASN A 1 71 ? 2.524 1.184 -13.200 1.00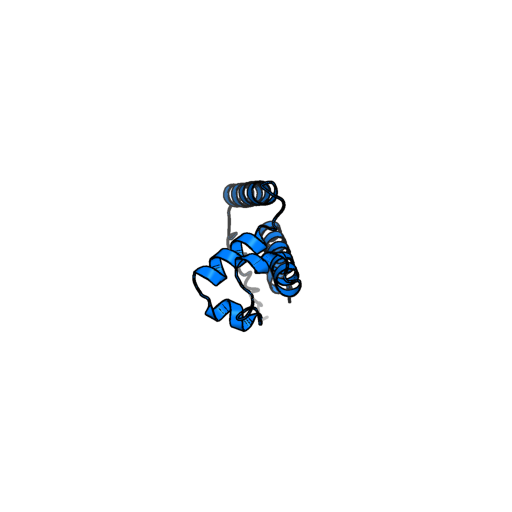 88.25 71 ASN A O 1
ATOM 557 N N . ARG A 1 72 ? 1.859 1.087 -15.334 1.00 87.75 72 ARG A N 1
ATOM 558 C CA . ARG A 1 72 ? 0.422 1.071 -15.019 1.00 87.75 72 ARG A CA 1
ATOM 559 C C . ARG A 1 72 ? 0.016 -0.104 -14.124 1.00 87.75 72 ARG A C 1
ATOM 561 O O . ARG A 1 72 ? -0.780 0.104 -13.214 1.00 87.75 72 ARG A O 1
ATOM 568 N N . ARG A 1 73 ? 0.540 -1.313 -14.364 1.00 86.69 73 ARG A N 1
ATOM 569 C CA . ARG A 1 73 ? 0.205 -2.503 -13.556 1.00 86.69 73 ARG A CA 1
ATOM 570 C C . ARG A 1 73 ? 0.689 -2.322 -12.125 1.00 86.69 73 ARG A C 1
ATOM 572 O O . ARG A 1 73 ? -0.079 -2.533 -11.193 1.00 86.69 73 ARG A O 1
ATOM 579 N N . PHE A 1 74 ? 1.917 -1.834 -11.965 1.00 87.38 74 PHE A N 1
ATOM 580 C CA . PHE A 1 74 ? 2.470 -1.511 -10.655 1.00 87.38 74 PHE A CA 1
ATOM 581 C C . PHE A 1 74 ? 1.593 -0.509 -9.895 1.00 87.38 74 PHE A C 1
ATOM 583 O O . PHE A 1 74 ? 1.224 -0.770 -8.753 1.00 87.38 74 PHE A O 1
ATOM 590 N N . ARG A 1 75 ? 1.195 0.603 -10.533 1.00 86.44 75 ARG A N 1
ATOM 591 C CA . ARG A 1 75 ? 0.323 1.603 -9.893 1.00 86.44 75 ARG A CA 1
ATOM 592 C C . ARG A 1 75 ? -1.023 1.022 -9.463 1.00 86.44 75 ARG A C 1
ATOM 594 O O . ARG A 1 75 ? -1.445 1.279 -8.341 1.00 86.44 75 ARG A O 1
ATOM 601 N N . LEU A 1 76 ? -1.660 0.215 -10.313 1.00 87.44 76 LEU A N 1
ATOM 602 C CA . LEU A 1 76 ? -2.943 -0.424 -9.997 1.00 87.44 76 LEU A CA 1
ATOM 603 C C . LEU A 1 76 ? -2.828 -1.396 -8.814 1.00 87.44 76 LEU A C 1
ATOM 605 O O . LEU A 1 76 ? -3.682 -1.384 -7.926 1.00 87.44 76 LEU A O 1
ATOM 609 N N . HIS A 1 77 ? -1.766 -2.204 -8.760 1.00 87.38 77 HIS A N 1
ATOM 610 C CA . HIS A 1 77 ? -1.527 -3.105 -7.629 1.00 87.38 77 HIS A CA 1
ATOM 611 C C . HIS A 1 77 ? -1.206 -2.341 -6.343 1.00 87.38 77 HIS A C 1
ATOM 613 O O . HIS A 1 77 ? -1.779 -2.639 -5.297 1.00 87.38 77 HIS A O 1
ATOM 619 N N . ALA A 1 78 ? -0.353 -1.318 -6.421 1.00 86.69 78 ALA A N 1
ATOM 620 C CA . ALA A 1 78 ? -0.026 -0.459 -5.289 1.00 86.69 78 ALA A CA 1
ATOM 621 C C . ALA A 1 78 ? -1.271 0.247 -4.723 1.00 86.69 78 ALA A C 1
ATOM 623 O O . ALA A 1 78 ? -1.449 0.314 -3.504 1.00 86.69 78 ALA A O 1
ATOM 624 N N . GLU A 1 79 ? -2.153 0.740 -5.592 1.00 86.25 79 GLU A N 1
ATOM 625 C CA . GLU A 1 79 ? -3.415 1.369 -5.205 1.00 86.25 79 GLU A CA 1
ATOM 626 C C . GLU A 1 79 ? -4.376 0.363 -4.562 1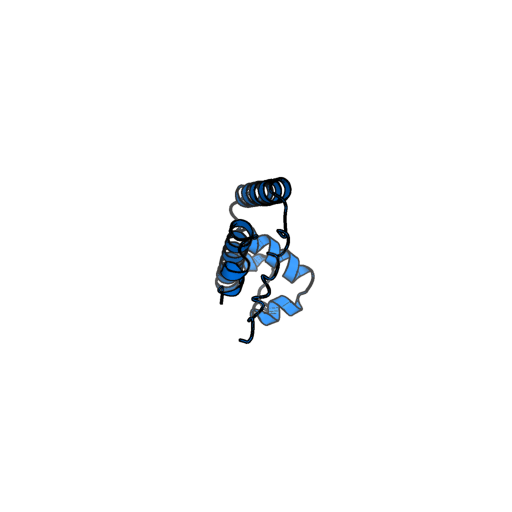.00 86.25 79 GLU A C 1
ATOM 628 O O . GLU A 1 79 ? -4.888 0.621 -3.472 1.00 86.25 79 GLU A O 1
ATOM 633 N N . SER A 1 80 ? -4.577 -0.797 -5.194 1.00 87.12 80 SER A N 1
ATOM 634 C CA . SER A 1 80 ? -5.461 -1.857 -4.686 1.00 87.12 80 SER A CA 1
ATOM 635 C C . SER A 1 80 ? -5.013 -2.346 -3.310 1.00 87.12 80 SER A C 1
ATOM 637 O O . SER A 1 80 ? -5.813 -2.418 -2.381 1.00 87.12 80 SER A O 1
ATOM 639 N N . PHE A 1 81 ? -3.710 -2.574 -3.138 1.00 85.94 81 PHE A N 1
ATOM 640 C CA . PHE A 1 81 ? -3.119 -2.921 -1.850 1.00 85.94 81 PHE A CA 1
ATOM 641 C C . PHE A 1 81 ? -3.338 -1.829 -0.798 1.00 85.94 81 PHE A C 1
ATOM 643 O O . PHE A 1 81 ? -3.733 -2.117 0.330 1.00 85.94 81 PHE A O 1
ATOM 650 N N . THR A 1 82 ? -3.122 -0.561 -1.164 1.00 86.62 82 THR A N 1
ATOM 651 C CA . THR A 1 82 ? -3.323 0.571 -0.245 1.00 86.62 82 THR A CA 1
ATOM 652 C C . THR A 1 82 ? -4.784 0.657 0.204 1.00 86.62 82 THR A C 1
ATOM 654 O O . THR A 1 82 ? -5.049 0.843 1.391 1.00 86.62 82 THR A O 1
ATOM 657 N N . LYS A 1 83 ? -5.735 0.471 -0.719 1.00 86.25 83 LYS A N 1
ATOM 658 C CA . LYS A 1 83 ? -7.177 0.440 -0.430 1.00 86.25 83 LYS A CA 1
ATOM 659 C C . LYS A 1 83 ? -7.550 -0.723 0.490 1.00 86.25 83 LYS A C 1
ATOM 661 O O . LYS A 1 83 ? -8.254 -0.501 1.475 1.00 86.25 83 LYS A O 1
ATOM 666 N N . ALA A 1 84 ? -7.037 -1.924 0.223 1.00 87.25 84 ALA A N 1
ATOM 667 C CA . ALA A 1 84 ? -7.254 -3.093 1.073 1.00 87.25 84 ALA A CA 1
ATOM 668 C C . ALA A 1 84 ? -6.720 -2.861 2.496 1.00 87.25 84 ALA A C 1
ATOM 670 O O . ALA A 1 84 ? -7.413 -3.123 3.478 1.00 87.25 84 ALA A O 1
ATOM 671 N N . LEU A 1 85 ? -5.527 -2.277 2.628 1.00 86.88 85 LEU A N 1
ATOM 672 C CA . LEU A 1 85 ? -4.936 -1.983 3.931 1.00 86.88 85 LEU A CA 1
ATOM 673 C C . LEU A 1 85 ? -5.729 -0.915 4.703 1.00 86.88 85 LEU A C 1
ATOM 675 O O . LEU A 1 85 ? -5.992 -1.094 5.892 1.00 86.88 85 LEU A O 1
ATOM 679 N N . VAL A 1 86 ? -6.188 0.149 4.033 1.00 86.00 86 VAL A N 1
ATOM 680 C CA . VAL A 1 86 ? -7.108 1.146 4.619 1.00 86.00 86 VAL A CA 1
ATOM 681 C C . VAL A 1 86 ? -8.386 0.472 5.118 1.00 86.00 86 VAL A C 1
ATOM 683 O O . VAL A 1 86 ? -8.836 0.744 6.232 1.00 86.00 86 VAL A O 1
ATOM 686 N N . PHE A 1 87 ? -8.966 -0.423 4.315 1.00 87.81 87 PHE A N 1
ATOM 687 C CA . PHE A 1 87 ? -10.168 -1.153 4.692 1.00 87.81 87 PHE A CA 1
ATOM 688 C C . PHE A 1 87 ? -9.935 -2.018 5.934 1.00 87.81 87 PHE A C 1
ATOM 690 O O . PHE A 1 87 ? -10.716 -1.937 6.881 1.00 87.81 87 PHE A O 1
ATOM 697 N N . ILE A 1 88 ? -8.849 -2.792 5.977 1.00 88.69 88 ILE A N 1
ATOM 698 C CA . ILE A 1 88 ? -8.511 -3.637 7.130 1.00 88.69 88 ILE A CA 1
ATOM 699 C C . ILE A 1 88 ? -8.311 -2.784 8.385 1.00 88.69 88 ILE A C 1
ATOM 701 O O . ILE A 1 88 ? -8.892 -3.087 9.423 1.00 88.69 88 ILE A O 1
ATOM 705 N N . ILE A 1 89 ? -7.556 -1.685 8.300 1.00 87.19 89 ILE A N 1
ATOM 706 C CA . ILE A 1 89 ? -7.303 -0.792 9.443 1.00 87.19 89 ILE A CA 1
ATOM 707 C C . ILE A 1 89 ? -8.615 -0.215 9.989 1.00 87.19 89 ILE A C 1
ATOM 709 O O . ILE A 1 89 ? -8.821 -0.185 11.205 1.00 87.19 89 ILE A O 1
ATOM 713 N N . ASN A 1 90 ? -9.530 0.184 9.104 1.00 86.31 90 ASN A N 1
ATOM 714 C CA . ASN A 1 90 ? -10.828 0.736 9.491 1.00 86.31 90 ASN A CA 1
ATOM 715 C C . ASN A 1 90 ? -11.790 -0.319 10.063 1.00 86.31 90 ASN A C 1
ATOM 717 O O . ASN A 1 90 ? -12.692 0.033 10.821 1.00 86.31 90 ASN A O 1
ATOM 721 N N . ASN A 1 91 ? -11.603 -1.599 9.729 1.00 88.19 91 ASN A N 1
ATOM 722 C CA . ASN A 1 91 ? -12.501 -2.690 10.113 1.00 88.19 91 ASN A CA 1
ATOM 723 C C . ASN A 1 91 ? -11.828 -3.758 10.994 1.00 88.19 91 ASN A C 1
ATOM 725 O O . ASN A 1 91 ? -12.403 -4.820 11.183 1.00 88.19 91 ASN A O 1
ATOM 729 N N . VAL A 1 92 ? -10.660 -3.485 11.590 1.00 85.31 92 VAL A N 1
ATOM 730 C CA . VAL A 1 92 ? -9.792 -4.469 12.285 1.00 85.31 92 VAL A CA 1
ATOM 731 C C . VAL A 1 92 ? -10.470 -5.288 13.401 1.00 85.31 92 VAL A C 1
ATOM 733 O O . VAL A 1 92 ? -9.975 -6.337 13.800 1.00 85.31 92 VAL A O 1
ATOM 736 N N . GLN A 1 93 ? -11.606 -4.822 13.924 1.00 82.44 93 GLN A N 1
ATOM 737 C CA . GLN A 1 93 ? -12.407 -5.528 14.936 1.00 82.44 93 GLN A CA 1
ATOM 738 C C . GLN A 1 93 ? -13.545 -6.360 14.346 1.00 82.44 93 GLN A C 1
ATOM 740 O O . GLN A 1 93 ? -14.037 -7.280 14.991 1.00 82.44 93 GLN A O 1
ATOM 745 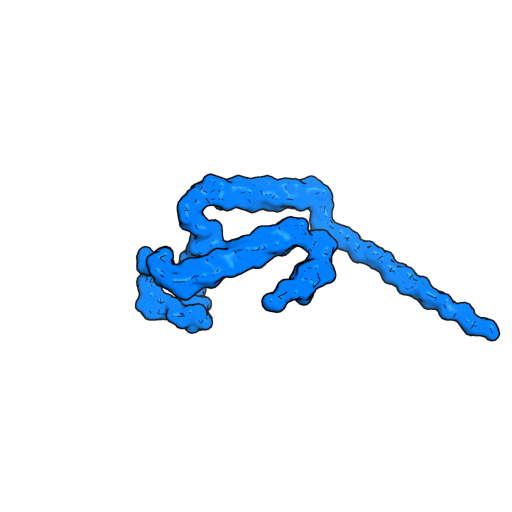N N . ASN A 1 94 ? -13.981 -6.025 13.136 1.00 83.75 94 ASN A N 1
ATOM 746 C CA . ASN A 1 94 ? -15.058 -6.702 12.443 1.00 83.75 94 ASN A CA 1
ATOM 747 C C . ASN A 1 94 ? -14.453 -7.752 11.505 1.00 83.75 94 ASN A C 1
ATOM 749 O O . ASN A 1 94 ? -14.268 -7.516 10.311 1.00 83.75 94 ASN A O 1
ATOM 753 N N . ARG A 1 95 ? -14.095 -8.905 12.084 1.00 79.06 95 ARG A N 1
ATOM 754 C CA . ARG A 1 95 ? -13.476 -10.018 11.347 1.00 79.06 95 ARG A CA 1
ATOM 755 C C . ARG A 1 95 ? -14.366 -10.528 10.217 1.00 79.06 95 ARG A C 1
ATOM 757 O O . ARG A 1 95 ? -13.846 -10.802 9.144 1.00 79.06 95 ARG A O 1
ATOM 764 N N . GLU A 1 96 ? -15.677 -10.577 10.438 1.00 79.69 96 GLU A N 1
ATOM 765 C CA . GLU A 1 96 ? -16.663 -10.993 9.432 1.00 79.69 96 GLU A CA 1
ATOM 766 C C . GLU A 1 96 ? -16.621 -10.087 8.199 1.00 79.69 96 GLU A C 1
ATOM 768 O O . GLU A 1 96 ? -16.584 -10.552 7.062 1.00 79.69 96 GLU A O 1
ATOM 773 N N . LYS A 1 97 ? -16.528 -8.773 8.419 1.00 80.69 97 LYS A N 1
ATOM 774 C CA . LYS A 1 97 ? -16.422 -7.793 7.338 1.00 80.69 97 LYS A CA 1
ATOM 775 C C . LYS A 1 97 ? -15.087 -7.860 6.592 1.00 80.69 97 LYS A C 1
ATOM 777 O O . LYS A 1 97 ? -15.042 -7.504 5.422 1.00 80.69 97 LYS A O 1
ATOM 782 N N . ILE A 1 98 ? -14.008 -8.302 7.243 1.00 81.44 98 ILE A N 1
ATOM 783 C CA . ILE A 1 98 ? -12.708 -8.517 6.587 1.00 81.44 98 ILE A CA 1
ATOM 784 C C . ILE A 1 98 ? -12.716 -9.808 5.761 1.00 81.44 98 ILE A C 1
ATOM 786 O O . ILE A 1 98 ? -12.172 -9.810 4.663 1.00 81.4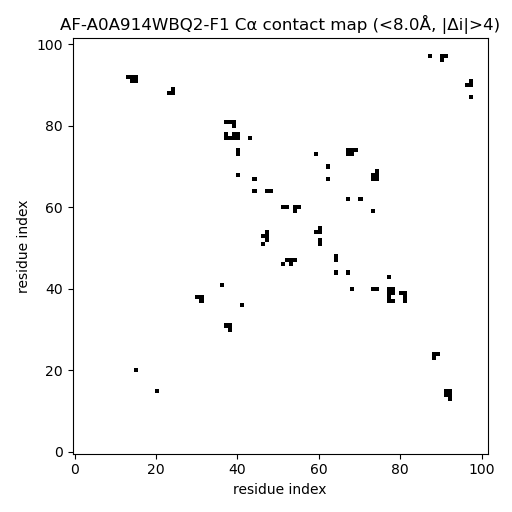4 98 ILE A O 1
ATOM 790 N N . SER A 1 99 ? -13.354 -10.880 6.241 1.00 78.38 99 SER A N 1
ATOM 791 C CA . SER A 1 99 ? -13.411 -12.157 5.514 1.00 78.38 99 SER A CA 1
ATOM 792 C C . SER A 1 99 ? -14.234 -12.116 4.225 1.00 78.38 99 SER A C 1
ATOM 794 O O . SER A 1 99 ? -14.131 -13.042 3.435 1.00 78.38 99 SER A O 1
ATOM 796 N N . GLN A 1 100 ? -15.039 -11.072 4.010 1.00 73.19 100 GLN A N 1
ATOM 797 C CA . GLN A 1 100 ? -15.831 -10.891 2.786 1.00 73.19 100 GLN A CA 1
ATOM 798 C C . GLN A 1 100 ? -15.137 -10.038 1.713 1.00 73.19 100 GLN A C 1
ATOM 800 O O . GLN A 1 100 ? -15.755 -9.698 0.708 1.00 73.19 100 GLN A O 1
ATOM 805 N N . VAL A 1 101 ? -13.876 -9.648 1.923 1.00 62.19 101 VAL A N 1
ATOM 806 C CA . VAL A 1 101 ? -13.080 -8.975 0.890 1.00 62.19 101 VAL A CA 1
ATOM 807 C C . VAL A 1 101 ? -12.440 -10.048 0.009 1.00 62.19 101 VAL A C 1
ATOM 809 O O . VAL A 1 101 ? -11.390 -10.580 0.366 1.00 62.19 101 VAL A O 1
ATOM 812 N N . GLU A 1 102 ? -13.095 -10.363 -1.108 1.00 45.09 102 GLU A N 1
ATOM 813 C CA . GLU A 1 102 ? -12.535 -11.131 -2.233 1.00 45.09 102 GLU A CA 1
ATOM 814 C C . GLU A 1 102 ? -12.024 -10.194 -3.335 1.00 45.09 102 GLU A C 1
ATOM 816 O O . GLU A 1 102 ? -12.766 -9.258 -3.722 1.00 45.09 102 GLU A O 1
#

Solvent-accessible surface area (backbone atoms only — not comparable to full-atom values): 6303 Å² total; per-residue (Å²): 138,84,82,79,79,78,78,76,73,74,78,74,77,71,86,60,57,71,69,58,48,52,48,53,52,50,55,48,52,53,60,60,71,73,54,94,68,55,64,26,48,59,50,51,52,51,45,37,73,77,40,52,69,59,26,49,79,72,73,42,67,88,54,54,80,88,51,38,82,74,35,66,68,53,47,52,52,20,48,52,51,41,51,51,50,52,50,44,69,77,37,67,78,42,59,71,69,56,74,67,71,126

Secondary structure (DSSP, 8-state):
---------PPPPPSS-HHHHHHHHHHHHHHHHT-SS-HHHHHHHHHHHH-HHHHHHTT-TTS-TTTGGG-HHHHHHHHHHHHHHHHHHHHTT-HHHHHT--

pLDDT: mean 79.49, std 13.17, range [39.56, 92.56]

Nearest PDB structures (foldseek):
  8oup-assembly1_A  TM=8.215E-01  e=5.236E-03  Spisula solidissima
  2g3h-assembly1_A  TM=8.283E-01  e=1.342E-02  Drosophila melanogaster
  2bk9-assembly1_A  TM=8.499E-01  e=1.871E-02  Drosophila melanogaster
  5ziq-assembly3_C  TM=8.478E-01  e=6.324E-02  Ramazzottius varieornatus
  1it3-assembly1_A  TM=7.906E-01  e=2.138E-01  Eptatretus burgeri

InterPro domains:
  IPR000971 Globin [PF00042] (42-98)
  IPR009050 Globin-like superfamily [SSF46458] (16-97)
  IPR012292 Globin/Protoglobin [G3DSA:1.10.490.10] (6-102)
  IPR044399 Myoglobin-like, M family globin domain [cd01040] (24-101)

Foldseek 3Di:
DDDDPPPPDDPPDFPDDPVRLVVLVVVLVVCCPPDDQQPLLVVVLVCCVVPVVVCVVQVNNPPDSVCLSVDPSSSVRSVVVSVLVVVCSVCVRPVVSNVPPD